Protein AF-A0A653C8P0-F1 (afdb_monomer_lite)

Sequence (158 aa):
MRDYEGKLTGLPDGMTIDDEDNLYIALYGGGAVLKVNPTTRKLLKVIPIPARDVTSAMFGGPNLDILFVTSSRVSLTAKERLFYPAAGSLFAVKNLKAKGLPAFTADIVDGVTKRLNLLENLFAPDIFYPTPKESKTVTRNSEIPLWQTLMNTLRSFF

Foldseek 3Di:
DVPDPDDFDADWAAWFAFPVGWIWTWGAQRQWTWTARPVVRDTPDTGGHLARGWHYWAFDDPQSQKIKTAFACVPPDPVVCVSRVCGRHIDIDHPPPTGGDDDDDDPPPVVVVVVVVVVCVVVPPCVPDDDDDDDDDDDDDDDDPPVVVVVVVVVVVD

Secondary structure (DSSP, 8-state):
-TT--S---SEEEEEEEBTTS-EEEEEETTTEEEEEETTTTEEEEEEE-SSSEEEEEEEESTTS-EEEEEEE-TT--HHHHHH-TTTT-EEEE---S--BPPPPP--HHHHHHHHHHHHHHHT-GGGT-PPPPP-----------HHHHHHHHHHTT-

pLDDT: mean 83.33, std 19.49, range [35.72, 98.94]

Radius of gyration: 29.12 Å; chains: 1; bounding box: 34×89×44 Å

InterPro domains:
  IPR005511 Senescence marker protein-30 (SMP-30) [PR01790] (11-28)
  IPR005511 Senescence marker protein-30 (SMP-30) [PR01790] (54-72)
  IPR011042 Six-bladed beta-propeller, TolB-like [G3DSA:2.120.10.30] (2-106)
  IPR013658 SMP-30/Gluconolactonase/LRE-like region [PF08450] (8-72)

Structure (mmCIF, N/CA/C/O backbone):
data_AF-A0A653C8P0-F1
#
_entry.id   AF-A0A653C8P0-F1
#
loop_
_atom_site.group_PDB
_atom_site.id
_atom_site.type_symbol
_atom_site.label_atom_id
_atom_site.label_alt_id
_atom_site.label_comp_id
_atom_site.label_asym_id
_atom_site.label_entity_id
_atom_site.label_seq_id
_atom_site.pdbx_PDB_ins_code
_atom_site.Cartn_x
_atom_site.Cartn_y
_atom_site.Cartn_z
_atom_site.occupancy
_atom_site.B_iso_or_equiv
_atom_site.auth_seq_id
_atom_site.auth_comp_id
_atom_site.auth_asym_id
_atom_site.auth_atom_id
_atom_site.pdbx_PDB_model_num
ATOM 1 N N . MET A 1 1 ? 9.914 -3.328 12.723 1.00 61.84 1 MET A N 1
ATOM 2 C CA . MET A 1 1 ? 9.028 -4.330 13.357 1.00 61.84 1 MET A CA 1
ATOM 3 C C . MET A 1 1 ? 9.905 -5.333 14.063 1.00 61.84 1 MET A C 1
ATOM 5 O O . MET A 1 1 ? 10.617 -6.047 13.377 1.00 61.84 1 MET A O 1
ATOM 9 N N . ARG A 1 2 ? 9.960 -5.300 15.396 1.00 61.06 2 ARG A N 1
ATOM 10 C CA . ARG A 1 2 ? 10.912 -6.123 16.162 1.00 61.06 2 ARG A CA 1
ATOM 11 C C . ARG A 1 2 ? 10.493 -7.597 16.265 1.00 61.06 2 ARG A C 1
ATOM 13 O O . ARG A 1 2 ? 11.360 -8.434 16.450 1.00 61.06 2 ARG A O 1
ATOM 20 N N . ASP A 1 3 ? 9.209 -7.885 16.039 1.00 70.19 3 ASP A N 1
ATOM 21 C CA . ASP A 1 3 ? 8.604 -9.197 16.319 1.00 70.19 3 ASP A CA 1
ATOM 22 C C . ASP A 1 3 ? 8.166 -9.954 15.047 1.00 70.19 3 ASP A C 1
ATOM 24 O O . ASP A 1 3 ? 7.428 -10.930 15.126 1.00 70.19 3 ASP A O 1
ATOM 28 N N . TYR A 1 4 ? 8.554 -9.486 13.854 1.00 75.75 4 TYR A N 1
ATOM 29 C CA . TYR A 1 4 ? 8.278 -10.200 12.604 1.00 75.75 4 TYR A CA 1
ATOM 30 C C . TYR A 1 4 ? 9.464 -11.100 12.258 1.00 75.75 4 TYR A C 1
ATOM 32 O O . TYR A 1 4 ? 10.559 -10.605 12.009 1.00 75.75 4 TYR A O 1
ATOM 40 N N . GLU A 1 5 ? 9.233 -12.412 12.234 1.00 74.38 5 GLU A N 1
ATOM 41 C CA . GLU A 1 5 ? 10.271 -13.424 11.982 1.00 74.38 5 GLU A CA 1
ATOM 42 C C . GLU A 1 5 ? 10.689 -13.513 10.503 1.00 74.38 5 GLU A C 1
ATOM 44 O O . GLU A 1 5 ? 11.734 -14.072 10.174 1.00 74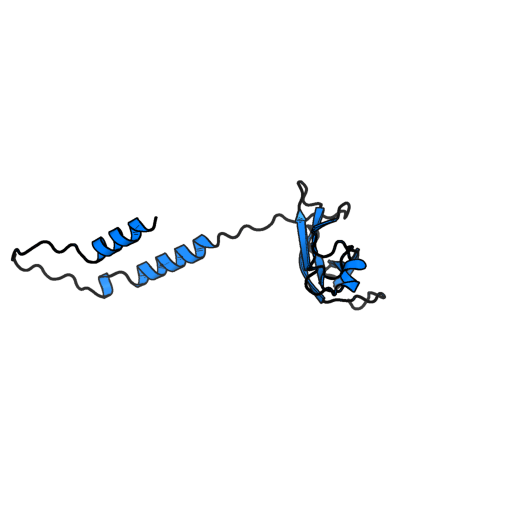.38 5 GLU A O 1
ATOM 49 N N . GLY A 1 6 ? 9.892 -12.945 9.592 1.00 77.00 6 GLY A N 1
ATOM 50 C CA . GLY A 1 6 ? 10.226 -12.881 8.174 1.00 77.00 6 GLY A CA 1
ATOM 51 C C . GLY A 1 6 ? 11.196 -11.743 7.843 1.00 77.00 6 GLY A C 1
ATOM 52 O O . GLY A 1 6 ? 11.228 -10.692 8.483 1.00 77.00 6 GLY A O 1
ATOM 53 N N . LYS A 1 7 ? 11.960 -11.903 6.761 1.00 81.12 7 LYS A N 1
ATOM 54 C CA . LYS A 1 7 ? 12.774 -10.810 6.219 1.00 81.12 7 LYS A CA 1
ATOM 55 C C . LYS A 1 7 ? 11.897 -9.889 5.369 1.00 81.12 7 LYS A C 1
ATOM 57 O O . LYS A 1 7 ? 11.439 -10.291 4.304 1.00 81.12 7 LYS A O 1
ATOM 62 N N . LEU A 1 8 ? 11.686 -8.654 5.822 1.00 88.81 8 LEU A N 1
ATOM 63 C CA . LEU A 1 8 ? 11.160 -7.583 4.972 1.00 88.81 8 LEU A CA 1
ATOM 64 C C . LEU A 1 8 ? 12.309 -6.975 4.165 1.00 88.81 8 LEU A C 1
ATOM 66 O O . LEU A 1 8 ? 13.390 -6.725 4.701 1.00 88.81 8 LEU A O 1
ATOM 70 N N . THR A 1 9 ? 12.077 -6.748 2.878 1.00 91.38 9 THR A N 1
ATOM 71 C CA . THR A 1 9 ? 13.010 -6.059 1.983 1.00 91.38 9 THR A CA 1
ATOM 72 C C . THR A 1 9 ? 12.385 -4.772 1.466 1.00 91.38 9 THR A C 1
ATOM 74 O O . THR A 1 9 ? 11.176 -4.573 1.565 1.00 91.38 9 THR A O 1
ATOM 77 N N . GLY A 1 10 ? 13.216 -3.905 0.893 1.00 94.81 10 GLY A N 1
ATOM 78 C CA . GLY A 1 10 ? 12.770 -2.622 0.366 1.00 94.81 10 GLY A CA 1
ATOM 79 C C . GLY A 1 10 ? 12.687 -1.518 1.417 1.00 94.81 10 GLY A C 1
ATOM 80 O O . GLY A 1 10 ? 13.101 -1.688 2.566 1.00 94.81 10 GLY A O 1
ATOM 81 N N . LEU A 1 11 ? 12.181 -0.368 0.983 1.00 96.88 11 LEU A N 1
ATOM 82 C CA . LEU A 1 11 ? 12.063 0.860 1.763 1.00 96.88 11 LEU A CA 1
ATOM 83 C C . LEU A 1 11 ? 10.600 1.320 1.797 1.00 96.88 11 LEU A C 1
ATOM 85 O O . LEU A 1 11 ? 9.902 1.150 0.796 1.00 96.88 11 LEU A O 1
ATOM 89 N N . PRO A 1 12 ? 10.123 1.894 2.914 1.00 98.00 12 PRO A N 1
ATOM 90 C CA . PRO A 1 12 ? 8.803 2.510 2.949 1.00 98.00 12 PRO A CA 1
ATOM 91 C C . PRO A 1 12 ? 8.752 3.701 1.984 1.00 98.00 12 PRO A C 1
ATOM 93 O O . PRO A 1 12 ? 9.669 4.522 1.973 1.00 98.00 12 PRO A O 1
ATOM 96 N N . ASP A 1 13 ? 7.684 3.778 1.196 1.00 98.56 13 ASP A N 1
ATOM 97 C CA . ASP A 1 13 ? 7.416 4.869 0.251 1.00 98.56 13 ASP A CA 1
ATOM 98 C C . ASP A 1 13 ? 6.080 5.542 0.636 1.00 98.56 13 ASP A C 1
ATOM 100 O O . ASP A 1 13 ? 5.944 6.039 1.758 1.00 98.56 13 ASP A O 1
ATOM 104 N N . GLY A 1 14 ? 5.060 5.513 -0.223 1.00 98.69 14 GLY A N 1
ATOM 105 C CA . GLY A 1 14 ? 3.727 6.025 0.087 1.00 98.69 14 GLY A CA 1
ATOM 106 C C . GLY A 1 14 ? 2.974 5.210 1.145 1.00 98.69 14 GLY A C 1
ATOM 107 O O . GLY A 1 14 ? 3.165 3.999 1.299 1.00 98.69 14 GLY A O 1
ATOM 108 N N . MET A 1 15 ? 2.063 5.876 1.859 1.00 98.50 15 MET A N 1
ATOM 109 C CA . MET A 1 15 ? 1.205 5.244 2.861 1.00 98.50 15 MET A CA 1
ATOM 110 C C . MET A 1 15 ? -0.215 5.821 2.884 1.00 98.50 15 MET A C 1
ATOM 112 O O . MET A 1 15 ? -0.438 6.960 2.476 1.00 98.50 15 MET A O 1
ATOM 116 N N . THR A 1 16 ? -1.156 5.047 3.421 1.00 98.62 16 THR A N 1
ATOM 117 C CA . THR A 1 16 ? -2.530 5.469 3.741 1.00 98.62 16 THR A CA 1
ATOM 118 C C . THR A 1 16 ? -2.988 4.833 5.063 1.00 98.62 16 THR A C 1
ATOM 120 O O . THR A 1 16 ? -2.227 4.080 5.675 1.00 98.62 16 THR A O 1
ATOM 123 N N . ILE A 1 17 ? -4.205 5.128 5.521 1.00 98.50 17 ILE A N 1
ATOM 124 C CA . ILE A 1 17 ? -4.786 4.625 6.777 1.00 98.50 17 ILE A CA 1
ATOM 125 C C . ILE A 1 17 ? -6.195 4.052 6.533 1.00 98.50 17 ILE A C 1
ATOM 127 O O . ILE A 1 17 ? -6.892 4.521 5.629 1.00 98.50 17 ILE A O 1
ATOM 131 N N . ASP A 1 18 ? -6.594 3.023 7.290 1.00 98.56 18 ASP A N 1
ATOM 132 C CA . ASP A 1 18 ? -7.986 2.536 7.327 1.00 98.56 18 ASP A CA 1
ATOM 133 C C . ASP A 1 18 ? -8.821 3.195 8.440 1.00 98.56 18 ASP A C 1
ATOM 135 O O . ASP A 1 18 ? -8.309 3.952 9.263 1.00 98.56 18 ASP A O 1
ATOM 139 N N . ASP A 1 19 ? -10.125 2.920 8.441 1.00 98.19 19 ASP A N 1
ATOM 140 C CA . ASP A 1 19 ? -11.109 3.384 9.426 1.00 98.19 19 ASP A CA 1
ATOM 141 C C . ASP A 1 19 ? -10.941 2.767 10.830 1.00 98.19 19 ASP A C 1
ATOM 143 O O . ASP A 1 19 ? -11.655 3.138 11.760 1.00 98.19 19 ASP A O 1
ATOM 147 N N . GLU A 1 20 ? -9.968 1.869 10.996 1.00 98.31 20 GLU A N 1
ATOM 148 C CA . GLU A 1 20 ? -9.536 1.273 12.264 1.00 98.31 20 GLU A CA 1
ATOM 149 C C . GLU A 1 20 ? -8.144 1.786 12.703 1.00 98.31 20 GLU A C 1
ATOM 151 O O . GLU A 1 20 ? -7.465 1.144 13.511 1.00 98.31 20 GLU A O 1
ATOM 156 N N . ASP A 1 21 ? -7.689 2.916 12.150 1.00 98.19 21 ASP A N 1
ATOM 157 C CA . ASP A 1 21 ? -6.399 3.564 12.429 1.00 98.19 21 ASP A CA 1
ATOM 158 C C . ASP A 1 21 ? -5.151 2.713 12.106 1.00 98.19 21 ASP A C 1
ATOM 160 O O . ASP A 1 21 ? -4.053 2.955 12.625 1.00 98.19 21 ASP A O 1
ATOM 164 N N . ASN A 1 22 ? -5.263 1.714 11.226 1.00 98.62 22 ASN A N 1
ATOM 165 C CA . ASN A 1 22 ? -4.110 0.936 10.776 1.00 98.62 22 ASN A CA 1
ATOM 166 C C . ASN A 1 22 ? -3.472 1.556 9.530 1.00 98.62 22 ASN A C 1
ATOM 168 O O . ASN A 1 22 ? -4.144 1.878 8.551 1.00 98.62 22 ASN A O 1
ATOM 172 N N . LEU A 1 23 ? -2.142 1.634 9.524 1.00 98.62 23 LEU A N 1
ATOM 173 C CA . LEU A 1 23 ? -1.361 2.137 8.398 1.00 98.62 23 LEU A CA 1
ATOM 174 C C . LEU A 1 23 ? -1.170 1.064 7.325 1.00 98.62 23 LEU A C 1
ATOM 176 O O . LEU A 1 23 ? -0.828 -0.075 7.642 1.00 98.62 23 LEU A O 1
ATOM 180 N N . TYR A 1 24 ? -1.296 1.460 6.060 1.00 98.75 24 TYR A N 1
ATOM 181 C CA . TYR A 1 24 ? -0.954 0.674 4.875 1.00 98.75 24 TYR A CA 1
ATOM 182 C C . TYR A 1 24 ? 0.245 1.321 4.200 1.00 98.75 24 TYR A C 1
ATOM 184 O O . TYR A 1 24 ? 0.123 2.422 3.675 1.00 98.75 24 TYR A O 1
ATOM 192 N N . ILE A 1 25 ? 1.400 0.660 4.228 1.00 98.75 25 ILE A N 1
ATOM 193 C CA . ILE A 1 25 ? 2.687 1.236 3.814 1.00 98.75 25 ILE A CA 1
ATOM 194 C C . ILE A 1 25 ? 3.225 0.456 2.616 1.00 98.75 25 ILE A C 1
ATOM 196 O O . ILE A 1 25 ? 3.496 -0.741 2.739 1.00 98.75 25 ILE A O 1
ATOM 200 N N . ALA A 1 26 ? 3.383 1.111 1.468 1.00 98.75 26 ALA A N 1
ATOM 201 C CA . ALA A 1 26 ? 4.014 0.528 0.289 1.00 98.75 26 ALA A CA 1
ATOM 202 C C . ALA A 1 26 ? 5.517 0.302 0.519 1.00 98.75 26 ALA A C 1
ATOM 204 O O . ALA A 1 26 ? 6.185 1.130 1.140 1.00 98.75 26 ALA A O 1
ATOM 205 N N . LEU A 1 27 ? 6.050 -0.813 0.008 1.00 98.38 27 LEU A N 1
ATOM 206 C CA . LEU A 1 27 ? 7.477 -1.131 0.067 1.00 98.38 27 LEU A CA 1
ATOM 207 C C . LEU A 1 27 ? 8.132 -1.076 -1.315 1.00 98.38 27 LEU A C 1
ATOM 209 O O . LEU A 1 27 ? 8.043 -2.024 -2.109 1.00 98.38 27 LEU A O 1
ATOM 213 N N . TYR A 1 28 ? 8.884 -0.008 -1.560 1.00 98.38 28 TYR A N 1
ATOM 214 C CA . TYR A 1 28 ? 9.707 0.136 -2.751 1.00 98.38 28 TYR A CA 1
ATOM 215 C C . TYR A 1 28 ? 10.868 -0.860 -2.715 1.00 98.38 28 TYR A C 1
ATOM 217 O O . TYR A 1 28 ? 11.645 -0.891 -1.763 1.00 98.38 28 TYR A O 1
ATOM 225 N N . GLY A 1 29 ? 10.996 -1.702 -3.740 1.00 97.31 29 GLY A N 1
ATOM 226 C CA . GLY A 1 29 ? 11.947 -2.815 -3.758 1.00 97.31 29 GLY A CA 1
ATOM 227 C C . GLY A 1 29 ? 11.526 -4.013 -2.889 1.00 97.31 29 GLY A C 1
ATOM 228 O O . GLY A 1 29 ? 12.272 -4.989 -2.797 1.00 97.31 29 GLY A O 1
ATOM 229 N N . GLY A 1 30 ? 10.365 -3.945 -2.228 1.00 96.12 30 GLY A N 1
ATOM 230 C CA . GLY A 1 30 ? 9.868 -4.967 -1.300 1.00 96.12 30 GLY A CA 1
ATOM 231 C C . GLY A 1 30 ? 8.695 -5.795 -1.819 1.00 96.12 30 GLY A C 1
ATOM 232 O O . GLY A 1 30 ? 8.387 -6.837 -1.248 1.00 96.12 30 GLY A O 1
ATOM 233 N N . GLY A 1 31 ? 8.043 -5.358 -2.895 1.00 97.38 31 GLY A N 1
ATOM 234 C CA . GLY A 1 31 ? 6.961 -6.097 -3.545 1.00 97.38 31 GLY A CA 1
ATOM 235 C C . GLY A 1 31 ? 5.706 -6.320 -2.706 1.00 97.38 31 GLY A C 1
ATOM 236 O O . GLY A 1 31 ? 4.983 -7.297 -2.908 1.00 97.38 31 GLY A O 1
ATOM 237 N N . ALA A 1 32 ? 5.446 -5.440 -1.741 1.00 98.06 32 ALA A N 1
ATOM 238 C CA . ALA A 1 32 ? 4.323 -5.588 -0.830 1.00 98.06 32 ALA A CA 1
ATOM 239 C C . ALA A 1 32 ? 3.805 -4.248 -0.300 1.00 98.06 32 ALA A C 1
ATOM 241 O O . ALA A 1 32 ? 4.482 -3.221 -0.365 1.00 98.06 32 ALA A O 1
ATOM 242 N N . VAL A 1 33 ? 2.607 -4.302 0.282 1.00 98.69 33 VAL A N 1
ATOM 243 C CA . VAL A 1 33 ? 2.072 -3.290 1.197 1.00 98.69 33 VAL A CA 1
ATOM 244 C C . VAL A 1 33 ? 1.976 -3.902 2.596 1.00 98.69 33 VAL A C 1
ATOM 246 O O . VAL A 1 33 ? 1.477 -5.017 2.760 1.00 98.69 33 VAL A O 1
ATOM 249 N N . LEU A 1 34 ? 2.445 -3.195 3.619 1.00 98.19 34 LEU A N 1
ATOM 250 C CA . LEU A 1 34 ? 2.346 -3.611 5.020 1.00 98.19 34 LEU A CA 1
ATOM 251 C C . LEU A 1 34 ? 1.098 -3.015 5.666 1.00 98.19 34 LEU A C 1
ATOM 253 O O . LEU A 1 34 ? 0.929 -1.807 5.586 1.00 98.19 34 LEU A O 1
ATOM 257 N N . LYS A 1 35 ? 0.292 -3.818 6.371 1.00 98.06 35 LYS A N 1
ATOM 258 C CA . LYS A 1 35 ? -0.719 -3.330 7.326 1.00 98.06 35 LYS A CA 1
ATOM 259 C C . LYS A 1 35 ? -0.105 -3.303 8.723 1.00 98.06 35 LYS A C 1
ATOM 261 O O . LYS A 1 35 ? 0.313 -4.350 9.225 1.00 98.06 35 LYS A O 1
ATOM 266 N N . VAL A 1 36 ? -0.061 -2.141 9.361 1.00 97.62 36 VAL A N 1
ATOM 267 C CA . VAL A 1 36 ? 0.606 -1.918 10.651 1.00 97.62 36 VAL A CA 1
ATOM 268 C C . VAL A 1 36 ? -0.354 -1.240 11.608 1.00 97.62 36 VAL A C 1
ATOM 270 O O . VAL A 1 36 ? -0.960 -0.238 11.250 1.00 97.62 36 VAL A O 1
ATOM 273 N N . ASN A 1 37 ? -0.447 -1.734 12.838 1.00 97.19 37 ASN A N 1
ATOM 274 C CA . ASN A 1 37 ? -1.106 -0.984 13.898 1.00 97.19 37 ASN A CA 1
ATOM 275 C C . ASN A 1 37 ? -0.081 -0.024 14.532 1.00 97.19 37 ASN A C 1
ATOM 277 O O . ASN A 1 37 ? 0.883 -0.506 15.147 1.00 97.19 37 ASN A O 1
ATOM 281 N N . PRO A 1 38 ? -0.229 1.305 14.382 1.00 96.38 38 PRO A N 1
ATOM 282 C CA . PRO A 1 38 ? 0.759 2.262 14.876 1.00 96.38 38 PRO A CA 1
ATOM 283 C C . PRO A 1 38 ? 0.786 2.332 16.410 1.00 96.38 38 PRO A C 1
ATOM 285 O O . PRO A 1 38 ? 1.860 2.490 16.993 1.00 96.38 38 PRO A O 1
ATOM 288 N N . THR A 1 39 ? -0.357 2.129 17.069 1.00 96.19 39 THR A N 1
ATOM 289 C CA . THR A 1 39 ? -0.497 2.169 18.532 1.00 96.19 39 THR A CA 1
ATOM 290 C C . THR A 1 39 ? 0.243 1.014 19.196 1.00 96.19 39 THR A C 1
ATOM 292 O O . THR A 1 39 ? 1.082 1.221 20.074 1.00 96.19 39 THR A O 1
ATOM 295 N N . THR A 1 40 ? -0.008 -0.218 18.747 1.00 95.00 40 THR A N 1
ATOM 296 C CA . THR A 1 40 ? 0.647 -1.412 19.302 1.00 95.00 40 THR A CA 1
ATOM 297 C C . THR A 1 40 ? 2.005 -1.696 18.664 1.00 95.00 40 THR A C 1
ATOM 299 O O . THR A 1 40 ? 2.701 -2.606 19.108 1.00 95.00 40 THR A O 1
ATOM 302 N N . ARG A 1 41 ? 2.373 -0.969 17.599 1.00 93.31 41 ARG A N 1
ATOM 303 C CA . ARG A 1 41 ? 3.602 -1.152 16.802 1.00 93.31 41 ARG A CA 1
ATOM 304 C C . ARG A 1 41 ? 3.726 -2.542 16.162 1.00 93.31 41 ARG A C 1
ATOM 306 O O . ARG A 1 41 ? 4.835 -2.995 15.863 1.00 93.31 41 ARG A O 1
ATOM 313 N N . LYS A 1 42 ? 2.594 -3.222 15.946 1.00 94.19 42 LYS A N 1
ATOM 314 C CA . LYS A 1 42 ? 2.546 -4.589 15.406 1.00 94.19 42 LYS A CA 1
ATOM 315 C C . LYS A 1 42 ? 2.349 -4.575 13.894 1.00 94.19 42 LYS A C 1
ATOM 317 O O . LYS A 1 42 ? 1.540 -3.811 13.374 1.00 94.19 42 LYS A O 1
ATOM 322 N N . LEU A 1 43 ? 3.051 -5.471 13.202 1.00 95.62 43 LEU A N 1
ATOM 323 C CA . LEU A 1 43 ? 2.726 -5.838 11.825 1.00 95.62 43 LEU A CA 1
ATOM 324 C C . LEU A 1 43 ? 1.495 -6.744 11.846 1.00 95.62 43 LEU A C 1
ATOM 326 O O . LEU A 1 43 ? 1.541 -7.818 12.439 1.00 95.62 43 LEU A O 1
ATOM 330 N N . LEU A 1 44 ? 0.411 -6.315 11.210 1.00 96.00 44 LEU A N 1
ATOM 331 C CA . LEU A 1 44 ? -0.834 -7.079 11.143 1.00 96.00 44 LEU A CA 1
ATOM 332 C C . LEU A 1 44 ? -0.902 -7.957 9.894 1.00 96.00 44 LEU A C 1
ATOM 334 O O . LEU A 1 44 ? -1.456 -9.053 9.937 1.00 96.00 44 LEU A O 1
ATOM 338 N N . LYS A 1 45 ? -0.377 -7.469 8.763 1.00 96.00 45 LYS A N 1
ATOM 339 C CA . LYS A 1 45 ? -0.435 -8.188 7.484 1.00 96.00 45 LYS A CA 1
ATOM 340 C C . LYS A 1 45 ? 0.658 -7.734 6.525 1.00 96.00 45 LYS A C 1
ATOM 342 O O . LYS A 1 45 ? 0.975 -6.550 6.465 1.00 96.00 45 LYS A O 1
ATOM 347 N N . VAL A 1 46 ? 1.157 -8.662 5.713 1.00 97.00 46 VAL A N 1
ATOM 348 C CA . VAL A 1 46 ? 1.941 -8.373 4.505 1.00 97.00 46 VAL A CA 1
ATOM 349 C C . VAL A 1 46 ? 1.068 -8.712 3.301 1.00 97.00 46 VAL A C 1
ATOM 351 O O . VAL A 1 46 ? 0.605 -9.845 3.171 1.00 97.00 46 VAL A O 1
ATOM 354 N N . ILE A 1 47 ? 0.785 -7.727 2.454 1.00 98.06 47 ILE A N 1
ATOM 355 C CA . ILE A 1 47 ? -0.064 -7.867 1.268 1.00 98.06 47 ILE A CA 1
ATOM 356 C C . ILE A 1 47 ? 0.860 -7.914 0.044 1.00 98.06 47 ILE A C 1
ATOM 358 O O . ILE A 1 47 ? 1.419 -6.875 -0.311 1.00 98.06 47 ILE A O 1
ATOM 362 N N . PRO A 1 48 ? 1.064 -9.084 -0.588 1.00 97.38 48 PRO A N 1
ATOM 363 C CA . PRO A 1 48 ? 1.964 -9.204 -1.730 1.00 97.38 48 PRO A CA 1
ATOM 364 C C . PRO A 1 48 ? 1.374 -8.530 -2.970 1.00 97.38 48 PRO A C 1
ATOM 366 O O . PRO A 1 48 ? 0.177 -8.643 -3.244 1.00 97.38 48 PRO A O 1
ATOM 369 N N . ILE A 1 49 ? 2.233 -7.869 -3.742 1.00 98.31 49 ILE A N 1
ATOM 370 C CA . ILE A 1 49 ? 1.893 -7.209 -5.004 1.00 98.31 49 ILE A CA 1
ATOM 371 C C . ILE A 1 49 ? 2.798 -7.796 -6.096 1.00 98.31 49 ILE A C 1
ATOM 373 O O . ILE A 1 49 ? 3.998 -7.943 -5.863 1.00 98.31 49 ILE A O 1
ATOM 377 N N . PRO A 1 50 ? 2.287 -8.133 -7.296 1.00 97.19 50 PRO A N 1
ATOM 378 C CA . PRO A 1 50 ? 3.092 -8.747 -8.356 1.00 97.19 50 PRO A CA 1
ATOM 379 C C . PRO A 1 50 ? 3.958 -7.716 -9.114 1.00 97.19 50 PRO A C 1
ATOM 381 O O . PRO A 1 50 ? 3.992 -7.674 -10.343 1.00 97.19 50 PRO A O 1
ATOM 384 N N . ALA A 1 51 ? 4.669 -6.872 -8.369 1.00 97.94 51 ALA A N 1
ATOM 385 C CA . ALA A 1 51 ? 5.657 -5.905 -8.832 1.00 97.94 51 ALA A CA 1
ATOM 386 C C . ALA A 1 51 ? 6.682 -5.686 -7.713 1.00 97.94 51 ALA A C 1
ATOM 388 O O . ALA A 1 51 ? 6.289 -5.631 -6.558 1.00 97.94 51 ALA A O 1
ATOM 389 N N . ARG A 1 52 ? 7.974 -5.534 -8.030 1.00 97.56 52 ARG A N 1
ATOM 390 C CA . ARG A 1 52 ? 9.025 -5.319 -7.015 1.00 97.56 52 ARG A CA 1
ATOM 391 C C . ARG A 1 52 ? 8.953 -3.931 -6.368 1.00 97.56 52 ARG A C 1
ATOM 393 O O . ARG A 1 52 ? 9.056 -3.802 -5.151 1.00 97.56 52 ARG A O 1
ATOM 400 N N . ASP A 1 53 ? 8.783 -2.900 -7.190 1.00 98.44 53 ASP A N 1
ATOM 401 C CA . ASP A 1 53 ? 8.851 -1.500 -6.768 1.00 98.44 53 ASP A CA 1
ATOM 402 C C . ASP A 1 53 ? 7.438 -0.958 -6.531 1.00 98.44 53 ASP A C 1
ATOM 404 O O . ASP A 1 53 ? 6.854 -0.315 -7.402 1.00 98.44 53 ASP A O 1
ATOM 408 N N . VAL A 1 54 ? 6.859 -1.266 -5.369 1.00 98.81 54 VAL A N 1
ATOM 409 C CA . VAL A 1 54 ? 5.543 -0.752 -4.954 1.00 98.81 54 VAL A CA 1
ATOM 410 C C . VAL A 1 54 ? 5.722 0.654 -4.391 1.00 98.81 54 VAL A C 1
ATOM 412 O O . VAL A 1 54 ? 6.538 0.836 -3.492 1.00 98.81 54 VAL A O 1
ATOM 415 N N . THR A 1 55 ? 4.995 1.640 -4.918 1.00 98.81 55 THR A N 1
ATOM 416 C CA . THR A 1 55 ? 5.289 3.061 -4.654 1.00 98.81 55 THR A CA 1
ATOM 417 C C . THR A 1 55 ? 4.290 3.732 -3.722 1.00 98.81 55 THR A C 1
ATOM 419 O O . THR A 1 55 ? 4.686 4.483 -2.843 1.00 98.81 55 THR A O 1
ATOM 422 N N . SER A 1 56 ? 2.988 3.489 -3.866 1.00 98.88 56 SER A N 1
ATOM 423 C CA . SER A 1 56 ? 1.983 4.081 -2.974 1.00 98.88 56 SER A CA 1
ATOM 424 C C . SER A 1 56 ? 0.704 3.251 -2.929 1.00 98.88 56 SER A C 1
ATOM 426 O O . SER A 1 56 ? 0.516 2.328 -3.727 1.00 98.88 56 SER A O 1
ATOM 428 N N . ALA A 1 57 ? -0.176 3.572 -1.984 1.00 98.69 57 ALA A N 1
ATOM 429 C CA . ALA A 1 57 ? -1.468 2.928 -1.822 1.00 98.69 57 ALA A CA 1
ATOM 430 C C . ALA A 1 57 ? -2.542 3.929 -1.373 1.00 98.69 57 ALA A C 1
ATOM 432 O O . ALA A 1 57 ? -2.252 4.863 -0.629 1.00 98.69 57 ALA A O 1
ATOM 433 N N . MET A 1 58 ? -3.783 3.717 -1.808 1.00 98.56 58 MET A N 1
ATOM 4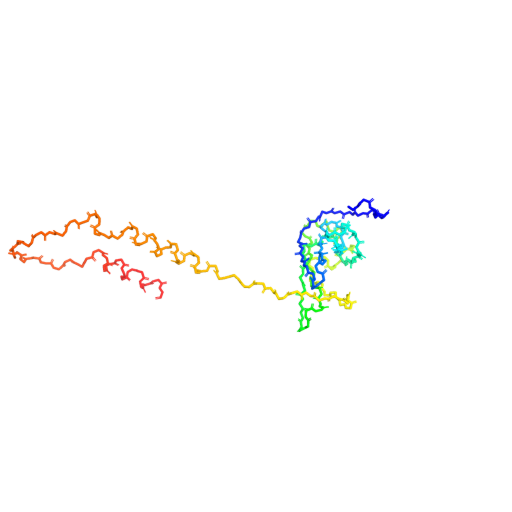34 C CA . MET A 1 58 ? -4.946 4.506 -1.398 1.00 98.56 58 MET A CA 1
ATOM 435 C C . MET A 1 58 ? -6.212 3.655 -1.473 1.00 98.56 58 MET A C 1
ATOM 437 O O . MET A 1 58 ? -6.416 2.910 -2.433 1.00 98.56 58 MET A O 1
ATOM 441 N N . PHE A 1 59 ? -7.080 3.771 -0.474 1.00 98.75 59 PHE A N 1
ATOM 442 C CA . PHE A 1 59 ? -8.400 3.154 -0.523 1.00 98.75 59 PHE A CA 1
ATOM 443 C C . PHE A 1 59 ? -9.341 3.916 -1.459 1.00 98.75 59 PHE A C 1
ATOM 445 O O . PHE A 1 59 ? -9.329 5.143 -1.527 1.00 98.75 59 PHE A O 1
ATOM 452 N N . GLY A 1 60 ? -10.184 3.179 -2.172 1.00 98.25 60 GLY A N 1
ATOM 453 C CA . GLY A 1 60 ? -11.157 3.723 -3.105 1.00 98.25 60 GLY A CA 1
ATOM 454 C C . GLY A 1 60 ? -12.261 2.721 -3.431 1.00 98.25 60 GLY A C 1
ATOM 455 O O . GLY A 1 60 ? -12.492 1.751 -2.710 1.00 98.25 60 GLY A O 1
ATOM 456 N N . GLY A 1 61 ? -12.942 2.959 -4.550 1.00 97.88 61 GLY A N 1
ATOM 457 C CA . GLY A 1 61 ? -14.176 2.256 -4.897 1.00 97.88 61 GLY A CA 1
ATOM 458 C C . GLY A 1 61 ? -15.395 2.852 -4.179 1.00 97.88 61 GLY A C 1
ATOM 459 O O . GLY A 1 61 ? -15.232 3.659 -3.264 1.00 97.88 61 GLY A O 1
ATOM 460 N N . PRO A 1 62 ? -16.624 2.472 -4.576 1.00 97.69 62 PRO A N 1
ATOM 461 C CA . PRO A 1 62 ? -17.849 3.086 -4.049 1.00 97.69 62 PRO A CA 1
ATOM 462 C C . PRO A 1 62 ? -18.014 2.971 -2.527 1.00 97.69 62 PRO A C 1
ATOM 464 O O . PRO A 1 62 ? -18.636 3.830 -1.916 1.00 97.69 62 PRO A O 1
ATOM 467 N N . ASN A 1 63 ? -17.433 1.930 -1.921 1.00 98.06 63 ASN A N 1
ATOM 468 C CA . ASN A 1 63 ? -17.522 1.649 -0.487 1.00 98.06 63 ASN A CA 1
ATOM 469 C C . ASN A 1 63 ? -16.201 1.893 0.266 1.00 98.06 63 ASN A C 1
ATOM 471 O O . ASN A 1 63 ? -16.101 1.509 1.432 1.00 98.06 63 ASN A O 1
ATOM 475 N N . LEU A 1 64 ? -15.190 2.466 -0.403 1.00 98.44 64 LEU A N 1
ATOM 476 C CA . LEU A 1 64 ? -13.823 2.635 0.111 1.00 98.44 64 LEU A CA 1
ATOM 477 C C . LEU A 1 64 ? -13.151 1.326 0.578 1.00 98.44 64 LEU A C 1
ATOM 479 O O . LEU A 1 64 ? -12.266 1.352 1.424 1.00 98.44 64 LEU A O 1
ATOM 483 N N . ASP A 1 65 ? -13.541 0.178 0.023 1.00 98.56 65 ASP A N 1
ATOM 484 C CA . ASP A 1 65 ? -13.096 -1.170 0.419 1.00 98.56 65 ASP A CA 1
ATOM 485 C C . ASP A 1 65 ? -12.125 -1.827 -0.585 1.00 98.56 65 ASP A C 1
ATOM 487 O O . ASP A 1 65 ? -11.805 -3.019 -0.484 1.00 98.56 65 ASP A O 1
ATOM 491 N N . ILE A 1 66 ? -11.632 -1.050 -1.555 1.00 98.81 66 ILE A N 1
ATOM 492 C CA . ILE A 1 66 ? -10.625 -1.469 -2.533 1.00 98.81 66 ILE A CA 1
ATOM 493 C C . ILE A 1 66 ? -9.340 -0.690 -2.272 1.00 98.81 66 ILE A C 1
ATOM 495 O O . ILE A 1 66 ? -9.327 0.531 -2.396 1.00 98.81 66 ILE A O 1
ATOM 499 N N . LEU A 1 67 ? -8.242 -1.382 -1.972 1.00 98.88 67 LEU A N 1
ATOM 500 C CA . LEU A 1 67 ? -6.928 -0.752 -1.867 1.00 98.88 67 LEU A CA 1
ATOM 501 C C . LEU A 1 67 ? -6.283 -0.703 -3.255 1.00 98.88 67 LEU A C 1
ATOM 503 O O . LEU A 1 67 ? -5.849 -1.728 -3.789 1.00 98.88 67 LEU A O 1
ATOM 507 N N . PHE A 1 68 ? -6.234 0.485 -3.849 1.00 98.88 68 PHE A N 1
ATOM 508 C CA . PHE A 1 68 ? -5.481 0.734 -5.070 1.00 98.88 68 PHE A CA 1
ATOM 509 C C . PHE A 1 68 ? -4.006 0.916 -4.736 1.00 98.88 68 PHE A C 1
ATOM 511 O O . PHE A 1 68 ? -3.665 1.620 -3.789 1.00 98.88 68 PHE A O 1
ATOM 518 N N . VAL A 1 69 ? -3.133 0.275 -5.508 1.00 98.94 69 VAL A N 1
ATOM 519 C CA . VAL A 1 69 ? -1.692 0.238 -5.250 1.00 98.94 69 VAL A CA 1
ATOM 520 C C . VAL A 1 69 ? -0.941 0.557 -6.532 1.00 98.94 69 VAL A C 1
ATOM 522 O O . VAL A 1 69 ? -1.108 -0.128 -7.544 1.00 98.94 69 VAL A O 1
ATOM 525 N N . THR A 1 70 ? -0.113 1.594 -6.499 1.00 98.88 70 THR A N 1
ATOM 526 C CA . THR A 1 70 ? 0.749 1.975 -7.619 1.00 98.88 70 THR A CA 1
ATOM 527 C C . THR A 1 70 ? 2.097 1.266 -7.533 1.00 98.88 70 THR A C 1
ATOM 529 O O . THR A 1 70 ? 2.571 0.879 -6.462 1.00 98.88 70 THR A O 1
ATOM 532 N N . SER A 1 71 ? 2.723 1.067 -8.690 1.00 98.81 71 SER A N 1
ATOM 533 C CA . SER A 1 71 ? 4.063 0.494 -8.786 1.00 98.81 71 SER A CA 1
ATOM 534 C C . SER A 1 71 ? 4.898 1.218 -9.834 1.00 98.81 71 SER A C 1
ATOM 536 O O . SER A 1 71 ? 4.369 1.918 -10.698 1.00 98.81 71 SER A O 1
ATOM 538 N N . SER A 1 72 ? 6.213 1.031 -9.776 1.00 98.50 72 SER A N 1
ATOM 539 C CA . SER A 1 72 ? 7.167 1.528 -10.760 1.00 98.50 72 SER A CA 1
ATOM 540 C C . SER A 1 72 ? 7.852 0.378 -11.489 1.00 98.50 72 SER A C 1
ATOM 542 O O . SER A 1 72 ? 7.969 -0.739 -10.990 1.00 98.50 72 SER A O 1
ATOM 544 N N . ARG A 1 73 ? 8.334 0.676 -12.694 1.00 98.06 73 ARG A N 1
ATOM 545 C CA . ARG A 1 73 ? 9.258 -0.178 -13.456 1.00 98.06 73 ARG A CA 1
ATOM 546 C C . ARG A 1 73 ? 10.559 0.532 -13.821 1.00 98.06 73 ARG A C 1
ATOM 548 O O . ARG A 1 73 ? 11.372 -0.025 -14.556 1.00 98.06 73 ARG A O 1
ATOM 555 N N . VAL A 1 74 ? 10.722 1.779 -13.372 1.00 97.75 74 VAL A N 1
ATOM 556 C CA . VAL A 1 74 ? 11.809 2.671 -13.803 1.00 97.75 74 VAL A CA 1
ATOM 557 C C . VAL A 1 74 ? 13.164 2.111 -13.385 1.00 97.75 74 VAL A C 1
ATOM 559 O O . VAL A 1 74 ? 14.078 2.085 -14.203 1.00 97.75 74 VAL A O 1
ATOM 562 N N . SER A 1 75 ? 13.271 1.596 -12.157 1.00 96.06 75 SER A N 1
ATOM 563 C CA . SER A 1 75 ? 14.532 1.058 -11.635 1.00 96.06 75 SER A CA 1
ATOM 564 C C . SER A 1 75 ? 14.812 -0.393 -12.055 1.00 96.06 75 SER A C 1
ATOM 566 O O . SER A 1 75 ? 15.882 -0.924 -11.764 1.00 96.06 75 SER A O 1
ATOM 568 N N . LEU A 1 76 ? 13.871 -1.043 -12.753 1.00 97.75 76 LEU A N 1
ATOM 569 C CA . LEU A 1 76 ? 14.023 -2.431 -13.184 1.00 97.75 76 LEU A CA 1
ATOM 570 C C . LEU A 1 76 ? 14.903 -2.534 -14.426 1.00 97.75 76 LEU A C 1
ATOM 572 O O . LEU A 1 76 ? 14.652 -1.874 -15.444 1.00 97.75 76 LEU A O 1
ATOM 576 N N . THR A 1 77 ? 15.862 -3.454 -14.370 1.00 98.12 77 THR A N 1
ATOM 577 C CA . THR A 1 77 ? 16.620 -3.921 -15.534 1.00 98.12 77 THR A CA 1
ATOM 578 C C . THR A 1 77 ? 15.715 -4.656 -16.529 1.00 98.12 77 THR A C 1
ATOM 580 O O . THR A 1 77 ? 14.618 -5.107 -16.193 1.00 98.12 77 THR A O 1
ATOM 583 N N . ALA A 1 78 ? 16.184 -4.845 -17.767 1.00 97.50 78 ALA A N 1
ATOM 584 C CA . ALA A 1 78 ? 15.445 -5.613 -18.774 1.00 97.50 78 ALA A CA 1
ATOM 585 C C . ALA A 1 78 ? 15.118 -7.043 -18.300 1.00 97.50 78 ALA A C 1
ATOM 587 O O . ALA A 1 78 ? 14.004 -7.516 -18.502 1.00 97.50 78 ALA A O 1
ATOM 588 N N . LYS A 1 79 ? 16.058 -7.698 -17.604 1.00 97.62 79 LYS A N 1
ATOM 589 C CA . LYS A 1 79 ? 15.862 -9.036 -17.033 1.00 97.62 79 LYS A CA 1
ATOM 590 C C . LYS A 1 79 ? 14.795 -9.033 -15.935 1.00 97.62 79 LYS A C 1
ATOM 592 O O . LYS A 1 79 ? 13.930 -9.899 -15.928 1.00 97.62 79 LYS A O 1
ATOM 597 N N . GLU A 1 80 ? 14.817 -8.060 -15.029 1.00 96.94 80 GLU A N 1
ATOM 598 C CA . GLU A 1 80 ? 13.830 -7.970 -13.942 1.00 96.94 80 GLU A CA 1
ATOM 599 C C . GLU A 1 80 ? 12.423 -7.661 -14.448 1.00 96.94 80 GLU A C 1
ATOM 601 O O . GLU A 1 80 ? 11.454 -8.168 -13.890 1.00 96.94 80 GLU A O 1
ATOM 606 N N . ARG A 1 81 ? 12.290 -6.902 -15.541 1.00 97.38 81 ARG A N 1
ATOM 607 C CA . ARG A 1 81 ? 10.988 -6.675 -16.190 1.00 97.38 81 ARG A CA 1
ATOM 608 C C . ARG A 1 81 ? 10.358 -7.965 -16.720 1.00 97.38 81 ARG A C 1
ATOM 610 O O . ARG A 1 81 ? 9.138 -8.044 -16.769 1.00 97.38 81 ARG A O 1
ATOM 617 N N . LEU A 1 82 ? 11.158 -8.976 -17.073 1.00 97.00 82 LEU A N 1
ATOM 618 C CA . LEU A 1 82 ? 10.637 -10.297 -17.447 1.00 97.00 82 LEU A CA 1
ATOM 619 C C . LEU A 1 82 ? 10.092 -11.064 -16.233 1.00 97.00 82 LEU A C 1
ATOM 621 O O . LEU A 1 82 ? 9.110 -11.787 -16.366 1.00 97.00 82 LEU A O 1
ATOM 625 N N . PHE A 1 83 ? 10.695 -10.890 -15.052 1.00 96.69 83 PHE A N 1
ATOM 626 C CA . PHE A 1 83 ? 10.209 -11.492 -13.804 1.00 96.69 83 PHE A CA 1
ATOM 627 C C . PHE A 1 83 ? 8.991 -10.762 -13.225 1.00 96.69 83 PHE A C 1
ATOM 629 O O . PHE A 1 83 ? 8.122 -11.395 -12.631 1.00 96.69 83 PHE A O 1
ATOM 636 N N . TYR A 1 84 ? 8.911 -9.444 -13.418 1.00 96.94 84 TYR A N 1
ATOM 637 C CA . TYR A 1 84 ? 7.816 -8.595 -12.946 1.00 96.94 84 TYR A CA 1
ATOM 638 C C . TYR A 1 84 ? 7.106 -7.908 -14.122 1.00 96.94 84 TYR A C 1
ATOM 640 O O . TYR A 1 84 ? 7.184 -6.683 -14.252 1.00 96.94 84 TYR A O 1
ATOM 648 N N . PRO A 1 85 ? 6.388 -8.657 -14.977 1.00 97.25 85 PRO A N 1
ATOM 649 C CA . PRO A 1 85 ? 5.774 -8.099 -16.183 1.00 97.25 85 PRO A CA 1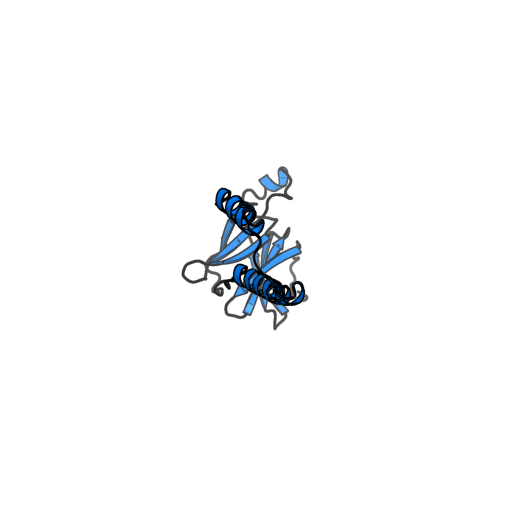
ATOM 650 C C . PRO A 1 85 ? 4.706 -7.037 -15.884 1.00 97.25 85 PRO A C 1
ATOM 652 O O . PRO A 1 85 ? 4.465 -6.160 -16.707 1.00 97.25 85 PRO A O 1
ATOM 655 N N . ALA A 1 86 ? 4.090 -7.085 -14.698 1.00 97.44 86 ALA A N 1
ATOM 656 C CA . ALA A 1 86 ? 3.089 -6.114 -14.266 1.00 97.44 86 ALA A CA 1
ATOM 657 C C . ALA A 1 86 ? 3.687 -4.865 -13.586 1.00 97.44 86 ALA A C 1
ATOM 659 O O . ALA A 1 86 ? 2.938 -3.956 -13.227 1.00 97.44 86 ALA A O 1
ATOM 660 N N . ALA A 1 87 ? 5.009 -4.778 -13.404 1.00 98.12 87 ALA A N 1
ATOM 661 C CA . ALA A 1 87 ? 5.634 -3.603 -12.804 1.00 98.12 87 ALA A CA 1
ATOM 662 C C . ALA A 1 87 ? 5.336 -2.320 -13.602 1.00 98.12 87 ALA A C 1
ATOM 664 O O . ALA A 1 87 ? 5.418 -2.294 -14.834 1.00 98.12 87 ALA A O 1
ATOM 665 N N . GLY A 1 88 ? 5.015 -1.239 -12.890 1.00 98.38 88 GLY A N 1
ATOM 666 C CA . GLY A 1 88 ? 4.535 0.014 -13.480 1.00 98.38 88 GLY A CA 1
ATOM 667 C C . GLY A 1 88 ? 3.016 0.077 -13.670 1.00 98.38 88 GLY A C 1
ATOM 668 O O . GLY A 1 88 ? 2.516 1.097 -14.137 1.00 98.38 88 GLY A O 1
ATOM 669 N N . SER A 1 89 ? 2.282 -0.985 -13.328 1.00 98.56 89 SER A N 1
ATOM 670 C CA . SER A 1 89 ? 0.815 -1.010 -13.381 1.00 98.56 89 SER A CA 1
ATOM 671 C C . SER A 1 89 ? 0.183 -0.489 -12.088 1.00 98.56 89 SER A C 1
ATOM 673 O O . SER A 1 89 ? 0.837 -0.393 -11.042 1.00 98.56 89 SER A O 1
ATOM 675 N N . LEU A 1 90 ? -1.119 -0.208 -12.168 1.00 98.75 90 LEU A N 1
ATOM 676 C CA . LEU A 1 90 ? -2.008 -0.014 -11.026 1.00 98.75 90 LEU A CA 1
ATOM 677 C C . LEU A 1 90 ? -2.652 -1.355 -10.643 1.00 98.75 90 LEU A C 1
ATOM 679 O O . LEU A 1 90 ? -3.204 -2.045 -11.501 1.00 98.75 90 LEU A O 1
ATOM 683 N N . PHE A 1 91 ? -2.626 -1.701 -9.359 1.00 98.81 91 PHE A N 1
ATOM 684 C CA . PHE A 1 91 ? -3.275 -2.891 -8.810 1.00 98.81 91 PHE A CA 1
ATOM 685 C C . PHE A 1 91 ? -4.487 -2.506 -7.965 1.00 98.81 91 PHE A C 1
ATOM 687 O O . PHE A 1 91 ? -4.492 -1.458 -7.327 1.00 98.81 91 PHE A O 1
ATOM 694 N N . ALA A 1 92 ? -5.497 -3.375 -7.927 1.00 98.69 92 ALA A N 1
ATOM 695 C CA . ALA A 1 92 ? -6.670 -3.229 -7.071 1.00 98.69 92 ALA A CA 1
ATOM 696 C C . ALA A 1 92 ? -6.789 -4.456 -6.161 1.00 98.69 92 ALA A C 1
ATOM 698 O O . ALA A 1 92 ? -7.097 -5.556 -6.626 1.00 98.69 92 ALA A O 1
ATOM 699 N N . VAL A 1 93 ? -6.549 -4.270 -4.865 1.00 98.69 93 VAL A N 1
ATOM 700 C CA . VAL A 1 93 ? -6.630 -5.332 -3.859 1.00 98.69 93 VAL A CA 1
ATOM 701 C C . VAL A 1 93 ? -7.990 -5.263 -3.172 1.00 98.69 93 VAL A C 1
ATOM 703 O O . VAL A 1 93 ? -8.345 -4.254 -2.568 1.00 98.69 93 VAL A O 1
ATOM 706 N N . LYS A 1 94 ? -8.761 -6.347 -3.275 1.00 98.19 94 LYS A N 1
ATOM 707 C CA . LYS A 1 94 ? -10.118 -6.468 -2.720 1.00 98.19 94 LYS A CA 1
ATOM 708 C C . LYS A 1 94 ? -10.145 -7.448 -1.547 1.00 98.19 94 LYS A C 1
ATOM 710 O O . LYS A 1 94 ? -9.176 -8.168 -1.309 1.00 98.19 94 LYS A O 1
ATOM 715 N N . ASN A 1 95 ? -11.280 -7.516 -0.849 1.00 96.94 95 ASN A N 1
ATOM 716 C CA . ASN A 1 95 ? -11.540 -8.479 0.231 1.00 96.94 95 ASN A CA 1
ATOM 717 C C . ASN A 1 95 ? -10.563 -8.362 1.417 1.00 96.94 95 ASN A C 1
ATOM 719 O O . ASN A 1 95 ? -10.246 -9.352 2.078 1.00 96.94 95 ASN A O 1
ATOM 723 N N . LEU A 1 96 ? -10.085 -7.146 1.703 1.00 97.25 96 LEU A N 1
ATOM 724 C CA . LEU A 1 96 ? -9.197 -6.882 2.840 1.00 97.25 96 LEU A CA 1
ATOM 725 C C . LEU A 1 96 ? -9.928 -6.830 4.186 1.00 97.25 96 LEU A C 1
ATOM 727 O O . LEU A 1 96 ? -9.260 -6.914 5.213 1.00 97.25 96 LEU A O 1
ATOM 731 N N . LYS A 1 97 ? -11.269 -6.751 4.174 1.00 97.25 97 LYS A N 1
ATOM 732 C CA . LYS A 1 97 ? -12.113 -6.522 5.362 1.00 97.25 97 LYS A CA 1
ATOM 733 C C . LYS A 1 97 ? -11.693 -5.257 6.128 1.00 97.25 97 LYS A C 1
ATOM 735 O O . LYS A 1 97 ? -11.632 -5.269 7.346 1.00 97.25 97 LYS A O 1
ATOM 740 N N . ALA A 1 98 ? -11.358 -4.208 5.387 1.00 97.88 98 ALA A N 1
ATOM 741 C CA . ALA A 1 98 ? -10.990 -2.893 5.893 1.00 97.88 98 ALA A CA 1
ATOM 742 C C . ALA A 1 98 ? -11.542 -1.842 4.929 1.00 97.88 98 ALA A C 1
ATOM 744 O O . ALA A 1 98 ? -11.702 -2.148 3.737 1.00 97.88 98 ALA A O 1
ATOM 745 N N . LYS A 1 99 ? -11.816 -0.637 5.428 1.00 98.50 99 LYS A N 1
ATOM 746 C CA . LYS A 1 99 ? -12.246 0.489 4.600 1.00 98.50 99 LYS A CA 1
ATOM 747 C C . LYS A 1 99 ? -11.330 1.678 4.815 1.00 98.50 99 LYS A C 1
ATOM 749 O O . LYS A 1 99 ? -10.815 1.890 5.901 1.00 98.50 99 LYS A O 1
ATOM 754 N N . GLY A 1 100 ? -11.118 2.454 3.769 1.00 98.31 100 GLY A N 1
ATOM 755 C CA . GLY A 1 100 ? -10.429 3.726 3.894 1.00 98.31 100 GLY A CA 1
ATOM 756 C C . GLY A 1 100 ? -11.330 4.853 4.351 1.00 98.31 100 GLY A C 1
ATOM 757 O O . GLY A 1 100 ? -12.542 4.710 4.511 1.00 98.31 100 GLY A O 1
ATOM 758 N N . LEU A 1 101 ? -10.706 6.018 4.447 1.00 97.81 101 LEU A N 1
ATOM 759 C CA . LEU A 1 101 ? -11.370 7.292 4.664 1.00 97.81 101 LEU A CA 1
ATOM 760 C C . LEU A 1 101 ? -11.426 8.090 3.349 1.00 97.81 101 LEU A C 1
ATOM 762 O O . LEU A 1 101 ? -10.557 7.913 2.486 1.00 97.81 101 LEU A O 1
ATOM 766 N N . PRO A 1 102 ? -12.423 8.976 3.170 1.00 96.56 102 PRO A N 1
ATOM 767 C CA . PRO A 1 102 ? -12.434 9.915 2.055 1.00 96.56 102 PRO A CA 1
ATOM 768 C C . PRO A 1 102 ? -11.158 10.760 2.027 1.00 96.56 102 PRO A C 1
ATOM 770 O O . PRO A 1 102 ? -10.654 11.182 3.068 1.00 96.56 102 PRO A O 1
ATOM 773 N N . ALA A 1 103 ? -10.647 11.039 0.829 1.00 93.25 103 ALA A N 1
ATOM 774 C CA . ALA A 1 103 ? -9.531 11.961 0.678 1.00 93.25 103 ALA A CA 1
ATOM 775 C C . ALA A 1 103 ? -9.951 13.376 1.097 1.00 93.25 103 ALA A C 1
ATOM 777 O O . ALA A 1 103 ? -11.023 13.851 0.718 1.00 93.25 103 ALA A O 1
ATOM 778 N N . PHE A 1 104 ? -9.083 14.065 1.834 1.00 91.69 104 PHE A N 1
ATOM 779 C CA . PHE A 1 104 ? -9.270 15.484 2.103 1.00 91.69 104 PHE A CA 1
ATOM 780 C C . PHE A 1 104 ? -9.066 16.290 0.821 1.00 91.69 104 PHE A C 1
ATOM 782 O O . PHE A 1 104 ? -8.092 16.090 0.092 1.00 91.69 104 PHE A O 1
ATOM 789 N N . THR A 1 105 ? -9.969 17.231 0.569 1.00 88.44 105 THR A N 1
ATOM 790 C CA . THR A 1 105 ? -9.774 18.267 -0.443 1.00 88.44 105 THR A CA 1
ATOM 791 C C . THR A 1 105 ? -8.984 19.413 0.171 1.00 88.44 105 THR A C 1
ATOM 793 O O . THR A 1 105 ? -9.256 19.832 1.296 1.00 88.44 105 THR A O 1
ATOM 796 N N . ALA A 1 106 ? -8.010 19.932 -0.568 1.00 83.06 106 ALA A N 1
ATOM 797 C CA . ALA A 1 106 ? -7.281 21.130 -0.186 1.00 83.06 106 ALA A CA 1
ATOM 798 C C . ALA A 1 106 ? -7.496 22.204 -1.256 1.00 83.06 106 ALA A C 1
ATOM 800 O O . ALA A 1 106 ? -7.079 22.026 -2.402 1.00 83.06 106 ALA A O 1
ATOM 801 N N . ASP A 1 107 ? -8.113 23.321 -0.873 1.00 83.81 107 ASP A N 1
ATOM 802 C CA . ASP A 1 107 ? -8.238 24.498 -1.733 1.00 83.81 107 ASP A CA 1
ATOM 803 C C . ASP A 1 107 ? -6.936 25.298 -1.685 1.00 83.81 107 ASP A C 1
ATOM 805 O O . ASP A 1 107 ? -6.695 26.131 -0.810 1.00 83.81 107 ASP A O 1
ATOM 809 N N . ILE A 1 108 ? -6.048 25.007 -2.634 1.00 78.56 108 ILE A N 1
ATOM 810 C CA . ILE A 1 108 ? -4.714 25.623 -2.696 1.00 78.56 108 ILE A CA 1
ATOM 811 C C . ILE A 1 108 ? -4.800 27.085 -3.176 1.00 78.56 108 ILE A C 1
ATOM 813 O O . ILE A 1 108 ? -3.949 27.908 -2.835 1.00 78.56 108 ILE A O 1
ATOM 817 N N . VAL A 1 109 ? -5.851 27.435 -3.924 1.00 73.00 109 VAL A N 1
ATOM 818 C CA . VAL A 1 109 ? -6.036 28.773 -4.508 1.00 73.00 109 VAL A CA 1
ATOM 819 C C . VAL A 1 109 ? -6.343 29.820 -3.431 1.00 73.00 109 VAL A C 1
ATOM 821 O O . VAL A 1 109 ? -5.747 30.895 -3.438 1.00 73.00 109 VAL A O 1
ATOM 824 N N . ASP A 1 110 ? -7.176 29.494 -2.443 1.00 65.75 110 ASP A N 1
ATOM 825 C CA . ASP A 1 110 ? -7.592 30.439 -1.399 1.00 65.75 110 ASP A CA 1
ATOM 826 C C . ASP A 1 110 ? -6.428 30.946 -0.541 1.00 65.75 110 ASP A C 1
ATOM 828 O O . ASP A 1 110 ? -6.418 32.105 -0.122 1.00 65.75 110 ASP A O 1
ATOM 832 N N . GLY A 1 111 ? -5.421 30.103 -0.294 1.00 63.00 111 GLY A N 1
ATOM 833 C CA . GLY A 1 111 ? -4.229 30.485 0.466 1.00 63.00 111 GLY A CA 1
ATOM 834 C C . GLY A 1 111 ? -3.346 31.496 -0.270 1.00 63.00 111 GLY A C 1
ATOM 835 O O . GLY A 1 111 ? -2.817 32.423 0.348 1.00 63.00 111 GLY A O 1
ATOM 836 N N . VAL A 1 112 ? -3.216 31.353 -1.592 1.00 67.94 112 VAL A N 1
ATOM 837 C CA . VAL A 1 112 ? -2.447 32.281 -2.436 1.00 67.94 112 VAL A CA 1
ATOM 838 C C . VAL A 1 112 ? -3.215 33.585 -2.612 1.00 67.94 112 VAL A C 1
ATOM 840 O O . VAL A 1 112 ? -2.653 34.652 -2.377 1.00 67.94 112 VAL A O 1
ATOM 843 N N . THR A 1 113 ? -4.510 33.511 -2.919 1.00 67.94 113 THR A N 1
ATOM 844 C CA . THR A 1 113 ? -5.369 34.687 -3.110 1.00 67.94 113 THR A CA 1
ATOM 845 C C . THR A 1 113 ? -5.485 35.519 -1.832 1.00 67.94 113 THR A C 1
ATOM 847 O O . THR A 1 113 ? -5.316 36.734 -1.878 1.00 67.94 113 THR A O 1
ATOM 850 N N . LYS A 1 114 ? -5.667 34.896 -0.656 1.00 69.81 114 LYS A N 1
ATOM 851 C CA . LYS A 1 114 ? -5.658 35.623 0.630 1.00 69.81 114 LYS A CA 1
ATOM 852 C C . LYS A 1 114 ? -4.322 36.313 0.900 1.00 69.81 114 LYS A C 1
ATOM 854 O O . LYS A 1 114 ? -4.314 37.423 1.425 1.00 69.81 114 LYS A O 1
ATOM 859 N N . ARG A 1 115 ? -3.198 35.681 0.544 1.00 67.00 115 ARG A N 1
ATOM 860 C CA . ARG A 1 115 ? -1.864 36.266 0.734 1.00 67.00 115 ARG A CA 1
ATOM 861 C C . ARG A 1 115 ? -1.594 37.410 -0.242 1.00 67.00 115 ARG A C 1
ATOM 863 O O . ARG A 1 115 ? -1.017 38.406 0.175 1.00 67.00 115 ARG A O 1
ATOM 870 N N . LEU A 1 116 ? -2.035 37.297 -1.492 1.00 67.31 116 LEU A N 1
ATOM 871 C CA . LEU A 1 116 ? -1.937 38.373 -2.482 1.00 67.31 116 LEU A CA 1
ATOM 872 C C . LEU A 1 116 ? -2.806 39.570 -2.086 1.00 67.31 116 LEU A C 1
ATOM 874 O O . LEU A 1 116 ? -2.288 40.678 -2.013 1.00 67.31 116 LEU A O 1
ATOM 878 N N . ASN A 1 117 ? -4.057 39.341 -1.683 1.00 66.56 117 ASN A N 1
ATOM 879 C CA . ASN A 1 117 ? -4.946 40.407 -1.211 1.00 66.56 117 ASN A CA 1
ATOM 880 C C . ASN A 1 117 ? -4.409 41.091 0.062 1.00 66.56 117 ASN A C 1
ATOM 882 O O . ASN A 1 117 ? -4.568 42.295 0.243 1.00 66.56 117 ASN A O 1
ATOM 886 N N . LEU A 1 118 ? -3.752 40.346 0.961 1.00 66.19 118 LEU A N 1
ATOM 887 C CA . LEU A 1 118 ? -3.095 40.932 2.134 1.00 66.19 118 LEU A CA 1
ATOM 888 C C . LEU A 1 118 ? -1.913 41.826 1.732 1.00 66.19 118 LEU A C 1
ATOM 890 O O . LEU A 1 118 ? -1.736 42.894 2.313 1.00 66.19 118 LEU A O 1
ATOM 894 N N . LEU A 1 119 ? -1.116 41.405 0.745 1.00 65.19 119 LEU A N 1
ATOM 895 C CA . LEU A 1 119 ? 0.008 42.190 0.235 1.00 65.19 119 LEU A CA 1
ATOM 896 C C . LEU A 1 119 ? -0.473 43.445 -0.504 1.00 65.19 119 LEU A C 1
ATOM 898 O O . LEU A 1 119 ? 0.069 44.517 -0.262 1.00 65.19 119 LEU A O 1
ATOM 902 N N . GLU A 1 120 ? -1.518 43.356 -1.325 1.00 66.25 120 GLU A N 1
ATOM 903 C CA . GLU A 1 120 ? -2.121 44.527 -1.978 1.00 66.25 120 GLU A CA 1
ATOM 904 C C . GLU A 1 120 ? -2.623 45.561 -0.959 1.00 66.25 120 GLU A C 1
ATOM 906 O O . GLU A 1 120 ? -2.375 46.754 -1.122 1.00 66.25 120 GLU A O 1
ATOM 911 N N . ASN A 1 121 ? -3.230 45.115 0.147 1.00 62.16 121 ASN A N 1
ATOM 912 C CA . ASN A 1 121 ? -3.654 46.004 1.234 1.00 62.16 121 ASN A CA 1
ATOM 913 C C . ASN A 1 121 ? -2.480 46.606 2.030 1.00 62.16 121 ASN A C 1
ATOM 915 O O . ASN A 1 121 ? -2.596 47.715 2.547 1.00 62.16 121 ASN A O 1
ATOM 919 N N . LEU A 1 122 ? -1.346 45.903 2.135 1.00 65.56 122 LEU A N 1
ATOM 920 C CA . LEU A 1 122 ? -0.123 46.410 2.779 1.00 65.56 122 LEU A CA 1
ATOM 921 C C . LEU A 1 122 ? 0.616 47.446 1.918 1.00 65.56 122 LEU A C 1
ATOM 923 O O . LEU A 1 122 ? 1.327 48.289 2.463 1.00 65.56 122 LEU A O 1
ATOM 927 N N . PHE A 1 123 ? 0.442 47.396 0.596 1.00 62.34 123 PHE A N 1
ATOM 928 C CA . PHE A 1 123 ? 1.034 48.332 -0.364 1.00 62.34 123 PHE A CA 1
ATOM 929 C C . PHE A 1 123 ? 0.011 49.313 -0.951 1.00 62.34 123 PHE A C 1
ATOM 931 O O . PHE A 1 123 ? 0.249 49.880 -2.019 1.00 62.34 123 PHE A O 1
ATOM 938 N N . ALA A 1 124 ? -1.117 49.531 -0.262 1.00 57.25 124 ALA A N 1
ATOM 939 C CA . ALA A 1 124 ? -2.118 50.499 -0.687 1.00 57.25 124 ALA A CA 1
ATOM 940 C C . ALA A 1 124 ? -1.464 51.884 -0.929 1.00 57.25 124 ALA A C 1
ATOM 942 O O . ALA A 1 124 ? -0.654 52.343 -0.115 1.00 57.25 124 ALA A O 1
ATOM 943 N N . PRO A 1 125 ? -1.786 52.558 -2.050 1.00 53.00 125 PRO A N 1
ATOM 944 C CA . PRO A 1 125 ? -1.038 53.712 -2.563 1.00 53.00 125 PRO A CA 1
ATOM 945 C C . PRO A 1 125 ? -1.059 54.960 -1.661 1.00 53.00 125 PRO A C 1
ATOM 947 O O . PRO A 1 125 ? -0.238 55.860 -1.856 1.00 53.00 125 PRO A O 1
ATOM 950 N N . ASP A 1 126 ? -1.923 54.998 -0.645 1.00 53.50 126 ASP A N 1
ATOM 951 C CA . ASP A 1 126 ? -2.085 56.137 0.269 1.00 53.50 126 ASP A CA 1
ATOM 952 C C . ASP A 1 126 ? -0.865 56.390 1.174 1.00 53.50 126 ASP A C 1
ATOM 954 O O . ASP A 1 126 ? -0.746 57.462 1.766 1.00 53.50 126 ASP A O 1
ATOM 958 N N . ILE A 1 127 ? 0.071 55.438 1.272 1.00 53.09 127 ILE A N 1
ATOM 959 C CA . ILE A 1 127 ? 1.314 55.613 2.045 1.00 53.09 127 ILE A CA 1
ATOM 960 C C . ILE A 1 127 ? 2.420 56.278 1.204 1.00 53.09 127 ILE A C 1
ATOM 962 O O . ILE A 1 127 ? 3.321 56.900 1.768 1.00 53.09 127 ILE A O 1
ATOM 966 N N . PHE A 1 128 ? 2.365 56.195 -0.133 1.00 46.66 128 PHE A N 1
ATOM 967 C CA . PHE A 1 128 ? 3.463 56.656 -0.999 1.00 46.66 128 PHE A CA 1
ATOM 968 C C . PHE A 1 128 ? 3.126 57.867 -1.880 1.00 46.66 128 PHE A C 1
ATOM 970 O O . PHE A 1 128 ? 4.039 58.548 -2.347 1.00 46.66 128 PHE A O 1
ATOM 977 N N . TYR A 1 129 ? 1.845 58.191 -2.067 1.00 43.44 129 TYR A N 1
ATOM 978 C CA . TYR A 1 129 ? 1.428 59.379 -2.813 1.00 43.44 129 TYR A CA 1
ATOM 979 C C . TYR A 1 129 ? 0.572 60.301 -1.938 1.00 43.44 129 TYR A C 1
ATOM 981 O O . TYR A 1 129 ? -0.636 60.091 -1.839 1.00 43.44 129 TYR A O 1
ATOM 989 N N . PRO A 1 130 ? 1.142 61.353 -1.315 1.00 43.50 130 PRO A N 1
ATOM 990 C CA . PRO A 1 130 ? 0.313 62.387 -0.714 1.00 43.50 130 PRO A CA 1
ATOM 991 C C . PRO A 1 130 ? -0.542 63.028 -1.813 1.00 43.50 130 PRO A C 1
ATOM 993 O O . PRO A 1 130 ? -0.021 63.480 -2.836 1.00 43.50 130 PRO A O 1
ATOM 996 N N . THR A 1 131 ? -1.859 63.070 -1.604 1.00 46.69 131 THR A N 1
ATOM 997 C CA . THR A 1 131 ? -2.808 63.755 -2.490 1.00 46.69 131 THR A CA 1
ATOM 998 C C . THR A 1 131 ? -2.323 65.182 -2.776 1.00 46.69 131 THR A C 1
ATOM 1000 O O . THR A 1 131 ? -2.133 65.948 -1.821 1.00 46.69 131 THR A O 1
ATOM 1003 N N . PRO A 1 132 ? -2.122 65.579 -4.047 1.00 45.62 132 PRO A N 1
ATOM 1004 C CA . PRO A 1 132 ? -1.756 66.950 -4.372 1.00 45.62 132 PRO A CA 1
ATOM 1005 C C . PRO A 1 132 ? -2.874 67.892 -3.922 1.00 45.62 132 PRO A C 1
ATOM 1007 O O . PRO A 1 132 ? -4.030 67.714 -4.305 1.00 45.62 132 PRO A O 1
ATOM 1010 N N . LYS A 1 133 ? -2.545 68.902 -3.107 1.00 47.00 133 LYS A N 1
ATOM 1011 C CA . LYS A 1 133 ? -3.483 69.990 -2.803 1.00 47.00 133 LYS A CA 1
ATOM 1012 C C . LYS A 1 133 ? -3.850 70.681 -4.114 1.00 47.00 133 LYS A C 1
ATOM 1014 O O . LYS A 1 133 ? -2.958 71.065 -4.871 1.00 47.00 133 LYS A O 1
ATOM 1019 N N . GLU A 1 134 ? -5.148 70.820 -4.372 1.00 48.56 134 GLU A N 1
ATOM 1020 C CA . GLU A 1 134 ? -5.677 71.443 -5.584 1.00 48.56 134 GLU A CA 1
ATOM 1021 C C . GLU A 1 134 ? -4.998 72.788 -5.863 1.00 48.56 134 GLU A C 1
ATOM 1023 O O . GLU A 1 134 ? -5.066 73.723 -5.062 1.00 48.56 134 GLU A O 1
ATOM 1028 N N . SER A 1 135 ? -4.380 72.910 -7.039 1.00 39.41 135 SER A N 1
ATOM 1029 C CA . SER A 1 135 ? -4.102 74.218 -7.619 1.00 39.41 135 SER A CA 1
ATOM 1030 C C . SER A 1 135 ? -4.368 74.224 -9.127 1.00 39.41 135 SER A C 1
ATOM 1032 O O . SER A 1 135 ? -3.812 73.454 -9.899 1.00 39.41 135 SER A O 1
ATOM 1034 N N . LYS A 1 136 ? -5.336 75.081 -9.464 1.00 40.38 136 LYS A N 1
ATOM 1035 C CA . LYS A 1 136 ? -5.712 75.740 -10.725 1.00 40.38 136 LYS A CA 1
ATOM 1036 C C . LYS A 1 136 ? -5.174 75.164 -12.052 1.00 40.38 136 LYS A C 1
ATOM 1038 O O . LYS A 1 136 ? -3.999 75.257 -12.378 1.00 40.38 136 LYS A O 1
ATOM 1043 N N . THR A 1 137 ? -6.143 74.705 -12.846 1.00 44.94 137 THR A N 1
ATOM 1044 C CA . THR A 1 137 ? -6.175 74.426 -14.295 1.00 44.94 137 THR A CA 1
ATOM 1045 C C . THR A 1 137 ? -5.021 74.949 -15.159 1.00 44.94 137 THR A C 1
ATOM 1047 O O . THR A 1 137 ? -4.890 76.157 -15.358 1.00 44.94 137 THR A O 1
ATOM 1050 N N . VAL A 1 138 ? -4.347 74.014 -15.841 1.00 35.72 138 VAL A N 1
ATOM 1051 C CA . VAL A 1 138 ? -3.744 74.195 -17.173 1.00 35.72 138 VAL A CA 1
ATOM 1052 C C . VAL A 1 138 ? -4.074 72.955 -18.013 1.00 35.72 138 VAL A C 1
ATOM 1054 O O . VAL A 1 138 ? -3.783 71.830 -17.620 1.00 35.72 138 VAL A O 1
ATOM 1057 N N . THR A 1 139 ? -4.711 73.150 -19.167 1.00 53.00 139 THR A N 1
ATOM 1058 C CA . THR A 1 139 ? -5.028 72.096 -20.142 1.00 53.00 139 THR A CA 1
ATOM 1059 C C . THR A 1 139 ? -3.830 71.802 -21.047 1.00 53.00 139 THR A C 1
ATOM 1061 O O . THR A 1 139 ? -3.369 72.716 -21.735 1.00 53.00 139 THR A O 1
ATOM 1064 N N . ARG A 1 140 ? -3.392 70.536 -21.146 1.00 35.97 140 ARG A N 1
ATOM 1065 C CA . ARG A 1 140 ? -2.751 69.999 -22.364 1.00 35.97 140 ARG A CA 1
ATOM 1066 C C . ARG A 1 140 ? -2.742 68.463 -22.414 1.00 35.97 140 ARG A C 1
ATOM 1068 O O . ARG A 1 140 ? -2.216 67.823 -21.521 1.00 35.97 140 ARG A O 1
ATOM 1075 N N . ASN A 1 141 ? -3.310 67.973 -23.517 1.00 40.91 141 ASN A N 1
ATOM 1076 C CA . ASN A 1 141 ? -3.144 66.718 -24.258 1.00 40.91 141 ASN A CA 1
ATOM 1077 C C . ASN A 1 141 ? -3.189 65.362 -23.530 1.00 40.91 141 ASN A C 1
ATOM 1079 O O . ASN A 1 141 ? -2.439 65.061 -22.614 1.00 40.91 141 ASN A O 1
ATOM 1083 N N . SER A 1 142 ? -4.086 64.529 -24.055 1.00 54.28 142 SER A N 1
ATOM 1084 C CA . SER A 1 142 ? -4.412 63.155 -23.689 1.00 54.28 142 SER A CA 1
ATOM 1085 C C . SER A 1 142 ? -3.208 62.209 -23.719 1.00 54.28 142 SER A C 1
ATOM 1087 O O . SER A 1 142 ? -2.854 61.689 -24.777 1.00 54.28 142 SER A O 1
ATOM 1089 N N . GLU A 1 143 ? -2.646 61.913 -22.554 1.00 58.97 143 GLU A N 1
ATOM 1090 C CA . GLU A 1 143 ? -1.867 60.695 -22.344 1.00 58.97 143 GLU A CA 1
ATOM 1091 C C . GLU A 1 143 ? -2.713 59.720 -21.527 1.00 58.97 143 GLU A C 1
ATOM 1093 O O . GLU A 1 143 ? -3.222 60.047 -20.454 1.00 58.97 143 GLU A O 1
ATOM 1098 N N . ILE A 1 144 ? -2.922 58.527 -22.082 1.00 63.97 144 ILE A N 1
ATOM 1099 C CA . ILE A 1 144 ? -3.612 57.441 -21.391 1.00 63.97 144 ILE A CA 1
ATOM 1100 C C . ILE A 1 144 ? -2.754 57.074 -20.170 1.00 63.97 144 ILE A C 1
ATOM 1102 O O . ILE A 1 144 ? -1.570 56.775 -20.346 1.00 63.97 144 ILE A O 1
ATOM 1106 N N . PRO A 1 145 ? -3.305 57.091 -18.943 1.00 67.25 145 PRO A N 1
ATOM 1107 C CA . PRO A 1 145 ? -2.549 56.744 -17.750 1.00 67.25 145 PRO A CA 1
ATOM 1108 C C . PRO A 1 145 ? -1.897 55.365 -17.880 1.00 67.25 145 PRO A C 1
ATOM 1110 O O . PRO A 1 145 ? -2.515 54.426 -18.381 1.00 67.25 145 PRO A O 1
ATOM 1113 N N . LEU A 1 146 ? -0.670 55.221 -17.371 1.00 59.62 146 LEU A N 1
ATOM 1114 C CA . LEU A 1 146 ? 0.133 53.994 -17.476 1.00 59.62 146 LEU A CA 1
ATOM 1115 C C . LEU A 1 146 ? -0.633 52.731 -17.033 1.00 59.62 146 LEU A C 1
ATOM 1117 O O . LEU A 1 146 ? -0.486 51.668 -17.633 1.00 59.62 146 LEU A O 1
ATOM 1121 N N . TRP A 1 147 ? -1.502 52.866 -16.024 1.00 64.81 147 TRP A N 1
ATOM 1122 C CA . TRP A 1 147 ? -2.351 51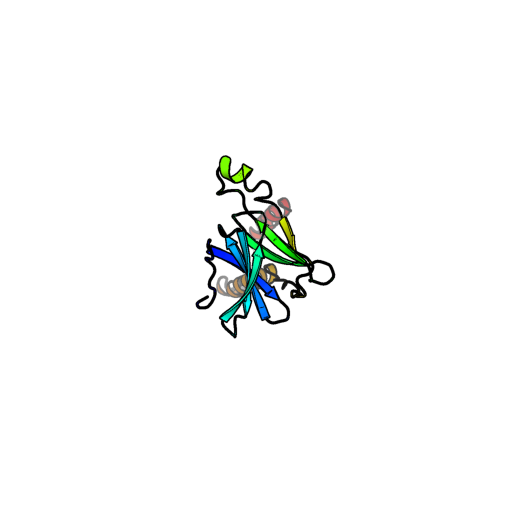.781 -15.527 1.00 64.81 147 TRP A CA 1
ATOM 1123 C C . TRP A 1 147 ? -3.336 51.277 -16.588 1.00 64.81 147 TRP A C 1
ATOM 1125 O O . TRP A 1 147 ? -3.600 50.082 -16.679 1.00 64.81 147 TRP A O 1
ATOM 1135 N N . GLN A 1 148 ? -3.846 52.167 -17.431 1.00 58.69 148 GLN A N 1
ATOM 1136 C CA . GLN A 1 148 ? -4.833 51.849 -18.450 1.00 58.69 148 GLN A CA 1
ATOM 1137 C C . GLN A 1 148 ? -4.170 51.177 -19.667 1.00 58.69 148 GLN A C 1
ATOM 1139 O O . GLN A 1 148 ? -4.740 50.250 -20.240 1.00 58.69 148 GLN A O 1
ATOM 1144 N N . THR A 1 149 ? -2.912 51.515 -19.973 1.00 69.25 149 THR A N 1
ATOM 1145 C CA . THR A 1 149 ? -2.057 50.773 -20.925 1.00 69.25 149 THR A CA 1
ATOM 1146 C C . THR A 1 149 ? -1.730 49.361 -20.422 1.00 69.25 149 THR A C 1
ATOM 1148 O O . THR A 1 149 ? -1.819 48.388 -21.175 1.00 69.25 149 THR A O 1
ATOM 1151 N N . LEU A 1 150 ? -1.418 49.225 -19.130 1.00 64.88 150 LEU A N 1
ATOM 1152 C CA . LEU A 1 150 ? -1.176 47.936 -18.469 1.00 64.88 150 LEU A CA 1
ATOM 1153 C C . LEU A 1 150 ? -2.417 47.033 -18.492 1.00 64.88 150 LEU A C 1
ATOM 1155 O O . LEU A 1 150 ? -2.320 45.864 -18.859 1.00 64.88 150 LEU A O 1
ATOM 1159 N N . MET A 1 151 ? -3.594 47.583 -18.187 1.00 70.44 151 MET A N 1
ATOM 1160 C CA . MET A 1 151 ? -4.855 46.833 -18.215 1.00 70.44 151 MET A CA 1
ATOM 1161 C C . MET A 1 151 ? -5.248 46.391 -19.629 1.00 70.44 151 MET A C 1
ATOM 1163 O O . MET A 1 151 ? -5.738 45.277 -19.808 1.00 70.44 151 MET A O 1
ATOM 1167 N N . ASN A 1 152 ? -4.992 47.221 -20.642 1.00 70.31 152 ASN A N 1
ATOM 1168 C CA . ASN A 1 152 ? -5.232 46.846 -22.037 1.00 70.31 152 ASN A CA 1
ATOM 1169 C C . ASN A 1 152 ? -4.299 45.717 -22.498 1.00 70.31 152 ASN A C 1
ATOM 1171 O O . ASN A 1 152 ? -4.727 44.834 -23.235 1.00 70.31 152 ASN A O 1
ATOM 11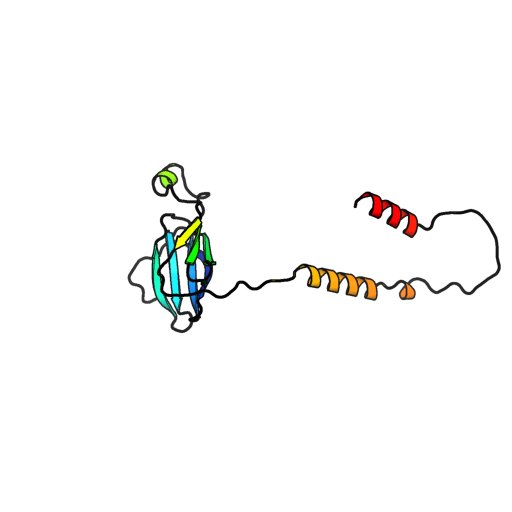75 N N . THR A 1 153 ? -3.054 45.712 -22.016 1.00 65.25 153 THR A N 1
ATOM 1176 C CA . THR A 1 153 ? -2.071 44.662 -22.323 1.00 65.25 153 THR A CA 1
ATOM 1177 C C . THR A 1 153 ? -2.435 43.348 -21.632 1.00 65.25 153 THR A C 1
ATOM 1179 O O . THR A 1 153 ? -2.328 42.287 -22.229 1.00 65.25 153 THR A O 1
ATOM 1182 N N . LEU A 1 154 ? -2.931 43.393 -20.393 1.00 64.44 154 LEU A N 1
ATOM 1183 C CA . LEU A 1 154 ? -3.346 42.194 -19.654 1.00 64.44 154 LEU A CA 1
ATOM 1184 C C . LEU A 1 154 ? -4.603 41.534 -20.243 1.00 64.44 154 LEU A C 1
ATOM 1186 O O . LEU A 1 154 ? -4.723 40.312 -20.214 1.00 64.44 154 LEU A O 1
ATOM 1190 N N . ARG A 1 155 ? -5.512 42.323 -20.831 1.00 62.66 155 ARG A N 1
ATOM 1191 C CA . ARG A 1 155 ? -6.719 41.817 -21.505 1.00 62.66 155 ARG A CA 1
ATOM 1192 C C . ARG A 1 155 ? -6.455 41.166 -22.862 1.00 62.66 155 ARG A C 1
ATOM 1194 O O . ARG A 1 155 ? -7.330 40.467 -23.342 1.00 62.66 155 ARG A O 1
ATOM 1201 N N . SER A 1 156 ? -5.295 41.368 -23.491 1.00 55.75 156 SER A N 1
ATOM 1202 C CA . SER A 1 156 ? -4.969 40.675 -24.748 1.00 55.75 156 SER A CA 1
ATOM 1203 C C . SER A 1 156 ? -4.365 39.281 -24.543 1.00 55.75 156 SER A C 1
ATOM 1205 O O . SER A 1 156 ? -4.060 38.608 -25.523 1.00 55.75 156 SER A O 1
ATOM 1207 N N . PHE A 1 157 ? -4.171 38.854 -23.291 1.00 49.75 157 PHE A N 1
ATOM 1208 C CA . PHE A 1 157 ? -3.659 37.527 -22.935 1.00 49.75 157 PHE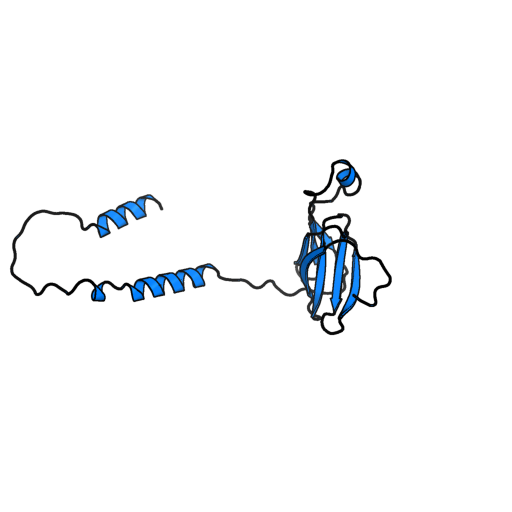 A CA 1
ATOM 1209 C C . PHE A 1 157 ? -4.725 36.591 -22.331 1.00 49.75 157 PHE A C 1
ATOM 1211 O O . PHE A 1 157 ? -4.378 35.474 -21.947 1.00 49.75 157 PHE A O 1
ATOM 1218 N N . PHE A 1 158 ? -6.000 37.008 -22.295 1.00 47.62 158 PHE A N 1
ATOM 1219 C CA . PHE A 1 158 ? -7.151 36.192 -21.885 1.00 47.62 158 PHE A CA 1
ATOM 1220 C C . PHE A 1 158 ? -8.365 36.435 -22.781 1.00 47.62 158 PHE A C 1
ATOM 1222 O O . PHE A 1 158 ? -8.666 37.618 -23.048 1.00 47.62 158 PHE A O 1
#

Organism: Callosobruchus maculatus (NCBI:txid64391)